Protein AF-A0A924SKW2-F1 (afdb_monomer)

Foldseek 3Di:
DWFDKFKDKFWFPPVQPLDPPKTKIWMWIAGLVQLQKIKTWIAMVVGDPPDD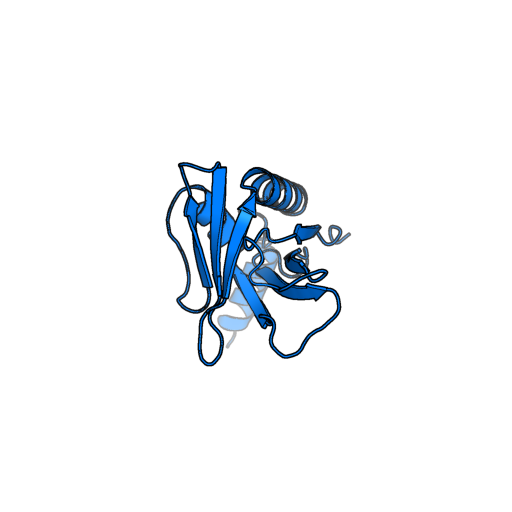TDIDIHTLVQLVVLQPAWDDDVQWIWHDDVVPQWIWIFHDDPPGTDITIGHNVRSVVSSVVSCVNANPVRSDDPVVVVVVVCVVVVD

pLDDT: mean 89.63, std 9.75, range [52.03, 98.62]

Nearest PDB structures (foldseek):
  6slc-assembly1_BBB  TM=7.870E-01  e=7.940E-09  Streptomyces sp. Ag82_O1-9
  6slc-assembly1_CCC  TM=7.807E-01  e=1.243E-08  Streptomyces sp. Ag82_O1-9
  6suj-assembly1_DDD  TM=8.068E-01  e=2.176E-08  Streptomyces sp. Ag82_O1-9
  3cm1-assembly1_C  TM=7.875E-01  e=2.574E-08  Thermobifida fusca YX
  3cm1-assembly1_A  TM=7.254E-01  e=1.104E-07  Thermobifida fusca YX

Structure (mmCIF, N/CA/C/O backbone):
data_AF-A0A924SKW2-F1
#
_entry.id   AF-A0A924SKW2-F1
#
loop_
_atom_site.group_PDB
_atom_site.id
_atom_site.type_symbol
_atom_site.label_atom_id
_atom_site.label_alt_id
_atom_site.label_comp_id
_atom_site.label_asym_id
_atom_site.label_entity_id
_atom_site.label_seq_id
_atom_site.pdbx_PDB_ins_code
_atom_site.Cartn_x
_atom_site.Cartn_y
_atom_site.Cartn_z
_atom_site.occupancy
_atom_site.B_iso_or_equiv
_atom_site.auth_seq_id
_atom_site.auth_comp_id
_atom_site.auth_asym_id
_atom_site.auth_atom_id
_atom_site.pdbx_PDB_model_num
ATOM 1 N N . MET A 1 1 ? -20.721 -11.494 8.567 1.00 52.03 1 MET A N 1
ATOM 2 C CA . MET A 1 1 ? -20.405 -11.597 7.128 1.00 52.03 1 MET A CA 1
ATOM 3 C C . MET A 1 1 ? -19.074 -10.886 6.958 1.00 52.03 1 MET A C 1
ATOM 5 O O . MET A 1 1 ? -19.008 -9.739 7.381 1.00 52.03 1 MET A O 1
ATOM 9 N N . ALA A 1 2 ? -18.014 -11.575 6.526 1.00 66.50 2 ALA A N 1
ATOM 10 C CA . ALA A 1 2 ? -16.704 -10.942 6.348 1.00 66.50 2 ALA A CA 1
ATOM 11 C C . ALA A 1 2 ? -16.808 -9.868 5.253 1.00 66.50 2 ALA A C 1
ATOM 13 O O . ALA A 1 2 ? -17.565 -10.054 4.300 1.00 66.50 2 ALA A O 1
ATOM 14 N N . ALA A 1 3 ? -16.127 -8.735 5.424 1.00 82.31 3 ALA A N 1
ATOM 15 C CA . ALA A 1 3 ? -16.142 -7.680 4.417 1.00 82.31 3 ALA A CA 1
ATOM 16 C C . ALA A 1 3 ? -15.384 -8.125 3.154 1.00 82.31 3 ALA A C 1
ATOM 18 O O . ALA A 1 3 ? -14.440 -8.915 3.233 1.00 82.31 3 ALA A O 1
ATOM 19 N N . ASP A 1 4 ? -15.805 -7.615 1.996 1.00 90.38 4 ASP A N 1
ATOM 20 C CA . ASP A 1 4 ? -15.213 -7.979 0.708 1.00 90.38 4 ASP A CA 1
ATOM 21 C C . ASP A 1 4 ? -13.728 -7.580 0.626 1.00 90.38 4 ASP A C 1
ATOM 23 O O . ASP A 1 4 ? -13.322 -6.551 1.183 1.00 90.38 4 ASP A O 1
ATOM 27 N N . PRO A 1 5 ? -12.896 -8.356 -0.096 1.00 93.56 5 PRO A N 1
ATOM 28 C CA . PRO A 1 5 ? -11.499 -8.006 -0.304 1.00 93.56 5 PRO A CA 1
ATOM 29 C C . PRO A 1 5 ? -11.373 -6.670 -1.047 1.00 93.56 5 PRO A C 1
ATOM 31 O O . PRO A 1 5 ? -12.061 -6.405 -2.037 1.00 93.56 5 PRO A O 1
ATOM 34 N N . VAL A 1 6 ? -10.436 -5.835 -0.603 1.00 97.88 6 VAL A N 1
ATOM 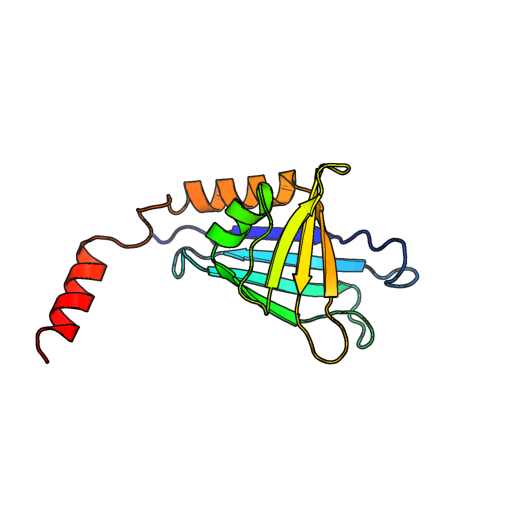35 C CA . VAL A 1 6 ? -10.126 -4.554 -1.245 1.00 97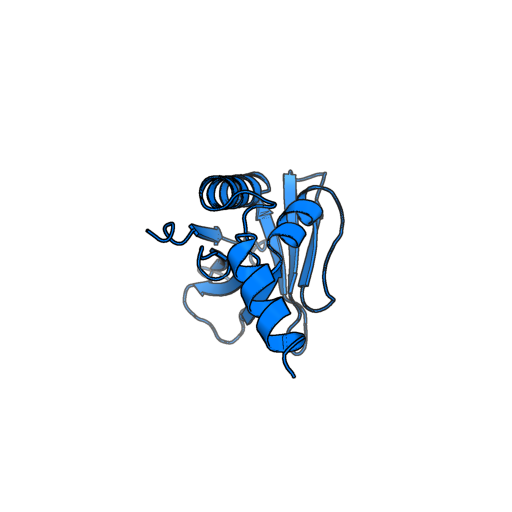.88 6 VAL A CA 1
ATOM 36 C C . VAL A 1 6 ? -8.865 -4.738 -2.076 1.00 97.88 6 VAL A C 1
ATOM 38 O O . VAL A 1 6 ? -7.832 -5.175 -1.578 1.00 97.88 6 VAL A O 1
ATOM 41 N N . THR A 1 7 ? -8.937 -4.428 -3.368 1.00 97.81 7 THR A N 1
ATOM 42 C CA . THR A 1 7 ? -7.781 -4.467 -4.272 1.00 97.81 7 THR A CA 1
ATOM 43 C C . THR A 1 7 ? -7.768 -3.233 -5.164 1.00 97.81 7 THR A C 1
ATOM 45 O O . THR A 1 7 ? -8.826 -2.738 -5.568 1.00 97.81 7 THR A O 1
ATOM 48 N N . VAL A 1 8 ? -6.569 -2.727 -5.446 1.00 98.25 8 VAL A N 1
ATOM 49 C CA . VAL A 1 8 ? -6.321 -1.675 -6.435 1.00 98.25 8 VAL A CA 1
ATOM 50 C C . VAL A 1 8 ? -5.008 -1.951 -7.162 1.00 98.25 8 VAL A C 1
ATOM 52 O O . VAL A 1 8 ? -4.066 -2.480 -6.572 1.00 98.25 8 VAL A O 1
ATOM 55 N N . GLU A 1 9 ? -4.946 -1.586 -8.437 1.00 97.44 9 GLU A N 1
ATOM 56 C CA . GLU A 1 9 ? -3.747 -1.692 -9.265 1.00 97.44 9 GLU A CA 1
ATOM 57 C C . GLU A 1 9 ? -3.261 -0.301 -9.663 1.00 97.44 9 GLU A C 1
ATOM 59 O O . GLU A 1 9 ? -4.036 0.544 -10.112 1.00 97.44 9 GLU A O 1
ATOM 64 N N . ALA A 1 10 ? -1.960 -0.074 -9.519 1.00 95.88 10 ALA A N 1
ATOM 65 C CA . ALA A 1 10 ? -1.280 1.114 -9.994 1.00 95.88 10 ALA A CA 1
ATOM 66 C C . ALA A 1 10 ? -0.330 0.729 -11.128 1.00 95.88 10 ALA A C 1
ATOM 68 O O . ALA A 1 10 ? 0.652 0.010 -10.926 1.00 95.88 10 ALA A O 1
ATOM 69 N N . VAL A 1 11 ? -0.602 1.248 -12.324 1.00 93.25 11 VAL A N 1
ATOM 70 C CA . VAL A 1 11 ? 0.358 1.209 -13.428 1.00 93.25 11 VAL A CA 1
ATOM 71 C C . VAL A 1 11 ? 1.503 2.160 -13.097 1.00 93.25 11 VAL A C 1
ATOM 73 O O . VAL A 1 11 ? 1.299 3.353 -12.862 1.00 93.25 11 VAL A O 1
ATOM 76 N N . ILE A 1 12 ? 2.718 1.628 -13.078 1.00 91.31 12 ILE A N 1
ATOM 77 C CA . ILE A 1 12 ? 3.914 2.387 -12.755 1.00 91.31 12 ILE A CA 1
ATOM 78 C C . ILE A 1 12 ? 4.408 3.088 -14.014 1.00 91.31 12 ILE A C 1
ATOM 80 O O . ILE A 1 12 ? 4.878 2.453 -14.957 1.00 91.31 12 ILE A O 1
ATOM 84 N N . ASP A 1 13 ? 4.340 4.416 -13.994 1.00 81.88 13 ASP A N 1
ATOM 85 C CA . ASP A 1 13 ? 5.149 5.235 -14.888 1.00 81.88 13 ASP A CA 1
ATOM 86 C C . ASP A 1 13 ? 6.600 5.175 -14.413 1.00 81.88 13 ASP A C 1
ATOM 88 O O . ASP A 1 13 ? 6.988 5.820 -13.433 1.00 81.88 13 ASP A O 1
ATOM 92 N N . ASP A 1 14 ? 7.379 4.340 -15.086 1.00 74.06 14 ASP A N 1
ATOM 93 C CA . ASP A 1 14 ? 8.799 4.177 -14.838 1.00 74.06 14 ASP A CA 1
ATOM 94 C C . ASP A 1 14 ? 9.658 4.956 -15.838 1.00 74.06 14 ASP A C 1
ATOM 96 O O . ASP A 1 14 ? 10.847 4.678 -15.947 1.00 74.06 14 ASP A O 1
ATOM 100 N N . GLY A 1 15 ? 9.106 5.908 -16.599 1.00 73.06 15 GLY A N 1
ATOM 101 C CA . GLY A 1 15 ? 9.876 6.687 -17.573 1.00 73.06 15 GLY A CA 1
ATOM 102 C C . GLY A 1 15 ? 10.490 5.850 -18.704 1.00 73.06 15 GLY A C 1
ATOM 103 O O . GLY A 1 15 ? 11.481 6.266 -19.304 1.00 73.06 15 GLY A O 1
ATOM 104 N N . GLY A 1 16 ? 9.939 4.663 -18.982 1.00 70.69 16 GLY A N 1
ATOM 105 C CA . GLY A 1 16 ? 10.378 3.777 -20.061 1.00 70.69 16 GLY A CA 1
ATOM 106 C C . GLY A 1 16 ? 11.416 2.730 -19.654 1.00 70.69 16 GLY A C 1
ATOM 107 O O . GLY A 1 16 ? 11.911 2.009 -20.525 1.00 70.69 16 GLY A O 1
ATOM 108 N N . HIS A 1 17 ? 11.730 2.596 -18.361 1.00 72.19 17 HIS A N 1
ATOM 109 C CA . HIS A 1 17 ? 12.664 1.575 -17.864 1.00 72.19 17 HIS A CA 1
ATOM 110 C C . HIS A 1 17 ? 12.156 0.140 -18.097 1.00 72.19 17 HIS A C 1
ATOM 112 O O . HIS A 1 17 ? 12.969 -0.775 -18.239 1.00 72.19 17 HIS A O 1
ATOM 118 N N . SER A 1 18 ? 10.841 -0.063 -18.227 1.00 75.75 18 SER A N 1
ATOM 119 C CA . SER A 1 18 ? 10.233 -1.356 -18.572 1.00 75.75 18 SER A CA 1
ATOM 120 C C . SER A 1 18 ? 10.502 -1.772 -20.027 1.00 75.75 18 SER A C 1
ATOM 122 O O . SER A 1 18 ? 10.322 -2.935 -20.402 1.00 75.75 18 SER A O 1
ATOM 124 N N . GLY A 1 19 ? 10.963 -0.844 -20.868 1.00 76.19 19 GLY A N 1
ATOM 125 C CA . GLY A 1 19 ? 11.094 -1.038 -22.306 1.00 76.19 19 GLY A CA 1
ATOM 126 C C . GLY A 1 19 ? 9.757 -0.914 -23.045 1.00 76.19 19 GLY A C 1
ATOM 127 O O . GLY A 1 19 ? 8.673 -0.916 -22.466 1.00 76.19 19 GLY A O 1
ATOM 128 N N . ARG A 1 20 ? 9.831 -0.780 -24.373 1.00 77.44 20 ARG A N 1
ATOM 129 C CA . ARG A 1 20 ? 8.665 -0.484 -25.218 1.00 77.44 20 ARG A CA 1
ATOM 130 C C . ARG A 1 20 ? 7.576 -1.558 -25.090 1.00 77.44 20 ARG A C 1
ATOM 132 O O . ARG A 1 20 ? 7.859 -2.741 -25.266 1.00 77.44 20 ARG A O 1
ATOM 139 N N . GLY A 1 21 ? 6.338 -1.122 -24.850 1.00 79.56 21 GLY A N 1
ATOM 140 C CA . GLY A 1 21 ? 5.155 -1.991 -24.798 1.00 79.56 21 GLY A CA 1
ATOM 141 C C . GLY A 1 21 ? 5.047 -2.859 -23.542 1.00 79.56 21 GLY A C 1
ATOM 142 O O . GLY A 1 21 ? 4.267 -3.807 -23.547 1.00 79.56 21 GLY A O 1
ATOM 143 N N . ARG A 1 22 ? 5.829 -2.569 -22.496 1.00 83.75 22 ARG A N 1
ATOM 144 C CA . ARG A 1 22 ? 5.749 -3.251 -21.202 1.00 83.75 22 ARG A CA 1
ATOM 145 C C . ARG A 1 22 ? 5.384 -2.262 -20.111 1.00 83.75 22 ARG A C 1
ATOM 147 O O . ARG A 1 22 ? 5.818 -1.113 -20.142 1.00 83.75 22 ARG A O 1
ATOM 154 N N . MET A 1 23 ? 4.599 -2.731 -19.158 1.00 89.44 23 MET A N 1
ATOM 155 C CA . MET A 1 23 ? 4.119 -1.955 -18.025 1.00 89.44 23 MET A CA 1
ATOM 156 C C . MET A 1 23 ? 4.483 -2.703 -16.753 1.00 89.44 23 MET A C 1
ATOM 158 O O . MET A 1 23 ? 4.315 -3.919 -16.673 1.00 89.44 23 MET A O 1
ATOM 162 N N . THR A 1 24 ? 4.982 -1.982 -15.759 1.00 92.75 24 THR A N 1
ATOM 163 C CA . THR A 1 24 ? 5.111 -2.515 -14.404 1.00 92.75 24 THR A CA 1
ATOM 164 C C . THR A 1 24 ? 3.841 -2.147 -13.641 1.00 92.75 24 THR A C 1
ATOM 166 O O . THR A 1 24 ? 3.383 -1.010 -13.729 1.00 92.75 24 THR A O 1
ATOM 169 N N . VAL A 1 25 ? 3.257 -3.092 -12.911 1.00 95.81 25 VAL A N 1
ATOM 170 C CA . VAL A 1 25 ? 2.019 -2.899 -12.145 1.00 95.81 25 VAL A CA 1
ATOM 171 C C . VAL A 1 25 ? 2.279 -3.245 -10.689 1.00 95.81 25 VAL A C 1
ATOM 173 O O . VAL A 1 25 ? 2.773 -4.334 -10.393 1.00 95.81 25 VAL A O 1
ATOM 176 N N . LEU A 1 26 ? 1.943 -2.323 -9.787 1.00 97.75 26 LEU A N 1
ATOM 177 C CA . LEU A 1 26 ? 1.891 -2.577 -8.352 1.00 97.75 26 LEU A CA 1
ATOM 178 C C . LEU A 1 26 ? 0.431 -2.750 -7.934 1.00 97.75 26 LEU A C 1
ATOM 180 O O . LEU A 1 26 ? -0.353 -1.808 -8.008 1.00 97.75 26 LEU A O 1
ATOM 184 N N . GLN A 1 27 ? 0.078 -3.938 -7.465 1.00 98.31 27 GLN A N 1
ATOM 185 C CA . GLN A 1 27 ? -1.220 -4.220 -6.868 1.00 98.31 27 GLN A CA 1
ATOM 186 C C . GLN A 1 27 ? -1.122 -4.129 -5.342 1.00 98.31 27 GLN A C 1
ATOM 188 O O . GLN A 1 27 ? -0.206 -4.695 -4.742 1.00 98.31 27 GLN A O 1
ATOM 193 N N . LEU A 1 28 ? -2.084 -3.448 -4.720 1.00 98.62 28 LEU A N 1
ATOM 194 C CA . LEU A 1 28 ? -2.308 -3.446 -3.275 1.00 98.62 28 LEU A CA 1
ATOM 195 C C . LEU A 1 28 ? -3.542 -4.305 -2.992 1.00 98.62 28 LEU A C 1
ATOM 197 O O . LEU A 1 28 ? -4.592 -4.084 -3.597 1.00 98.62 28 LEU A O 1
ATOM 201 N N . GLY A 1 29 ? -3.423 -5.278 -2.092 1.00 98.31 29 GLY A N 1
ATOM 202 C CA . GLY A 1 29 ? -4.509 -6.180 -1.708 1.00 98.31 29 GLY A CA 1
ATOM 203 C C . GLY A 1 29 ? -4.680 -6.263 -0.196 1.00 98.31 29 GLY A C 1
ATOM 204 O O . GLY A 1 29 ? -3.702 -6.418 0.528 1.00 98.31 29 GLY A O 1
ATOM 205 N N . TRP A 1 30 ? -5.919 -6.190 0.274 1.00 98.00 30 TRP A N 1
ATOM 206 C CA . TRP A 1 30 ? -6.296 -6.277 1.685 1.00 98.00 30 TRP A CA 1
ATOM 207 C C . TRP A 1 30 ? -7.518 -7.184 1.848 1.00 98.00 30 TRP A C 1
ATOM 209 O O . TRP A 1 30 ? -8.395 -7.211 0.977 1.00 98.00 30 TRP A O 1
ATOM 219 N N . GLN A 1 31 ? -7.580 -7.924 2.955 1.00 95.38 31 GLN A N 1
ATOM 220 C CA . GLN A 1 31 ? -8.695 -8.814 3.285 1.00 95.38 31 GLN A CA 1
ATOM 221 C C . GLN A 1 31 ? -9.115 -8.624 4.743 1.00 95.38 31 GLN A C 1
ATOM 223 O O . GLN A 1 31 ? -8.270 -8.444 5.612 1.00 95.38 31 GLN A O 1
ATOM 228 N N . ALA A 1 32 ? -10.417 -8.716 5.015 1.00 91.06 32 ALA A N 1
ATOM 229 C CA . ALA A 1 32 ? -10.959 -8.505 6.357 1.00 91.06 32 ALA A CA 1
ATOM 230 C C . ALA A 1 32 ? -10.557 -9.588 7.373 1.00 91.06 32 ALA A C 1
ATOM 232 O O . ALA A 1 32 ? -10.574 -9.320 8.569 1.00 91.06 32 ALA A O 1
ATOM 233 N N . ASP A 1 33 ? -10.184 -10.783 6.903 1.00 88.50 33 ASP A N 1
ATOM 234 C CA . ASP A 1 33 ? -9.731 -11.891 7.756 1.00 88.50 33 ASP A CA 1
ATOM 235 C C . ASP A 1 33 ? -8.319 -11.656 8.330 1.00 88.50 33 ASP A C 1
ATOM 237 O O . ASP A 1 33 ? -7.962 -12.240 9.352 1.00 88.50 33 ASP A O 1
ATOM 241 N N . ASP A 1 34 ? -7.530 -10.778 7.699 1.00 90.00 34 ASP A N 1
ATOM 242 C CA . ASP A 1 34 ? -6.261 -10.263 8.222 1.00 90.00 34 ASP A CA 1
ATOM 243 C C . ASP A 1 34 ? -6.216 -8.734 8.041 1.00 90.00 34 ASP A C 1
ATOM 245 O O . ASP A 1 34 ? -5.536 -8.209 7.151 1.00 90.00 34 ASP A O 1
ATOM 249 N N . PRO A 1 35 ? -6.977 -7.988 8.864 1.00 91.88 35 PRO A N 1
ATOM 250 C CA . PRO A 1 35 ? -7.231 -6.566 8.647 1.00 91.88 35 PRO A CA 1
ATOM 251 C C . PRO A 1 35 ? -5.983 -5.693 8.841 1.00 91.88 35 PRO A C 1
ATOM 253 O O . PRO A 1 35 ? -5.973 -4.528 8.434 1.00 91.88 35 PRO A O 1
ATOM 256 N N . TYR A 1 36 ? -4.926 -6.246 9.436 1.00 91.81 36 TYR A N 1
ATOM 257 C CA . TYR A 1 36 ? -3.662 -5.556 9.652 1.00 91.81 36 TYR A CA 1
ATOM 258 C C . TYR A 1 36 ? -2.747 -5.607 8.432 1.00 91.81 36 TYR A C 1
ATOM 260 O O . TYR A 1 36 ? -1.878 -4.747 8.313 1.00 91.81 36 TYR A O 1
ATOM 268 N N . ALA A 1 37 ? -2.909 -6.581 7.538 1.00 95.06 37 ALA A N 1
ATOM 269 C CA . ALA A 1 37 ? -1.966 -6.832 6.460 1.00 95.06 37 ALA A CA 1
ATOM 270 C C . ALA A 1 37 ? -2.423 -6.231 5.128 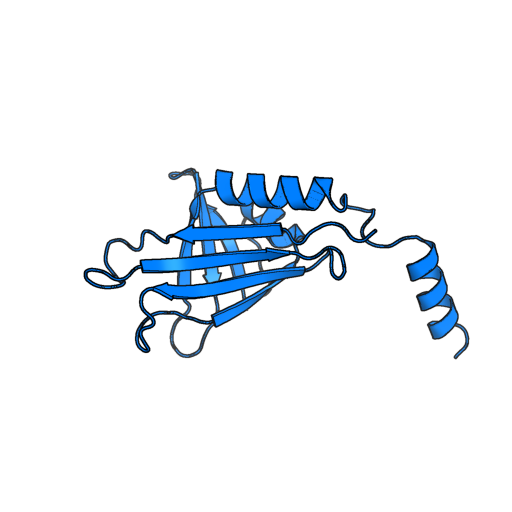1.00 95.06 37 ALA A C 1
ATOM 272 O O . ALA A 1 37 ? -3.570 -6.368 4.703 1.00 95.06 37 ALA A O 1
ATOM 273 N N . VAL A 1 38 ? -1.481 -5.621 4.411 1.00 97.56 38 VAL A N 1
ATOM 274 C CA . VAL A 1 38 ? -1.636 -5.276 2.998 1.00 97.56 38 VAL A CA 1
ATOM 275 C C . VAL A 1 38 ? -0.563 -5.982 2.193 1.00 97.56 38 VAL A C 1
ATOM 277 O O . VAL A 1 38 ? 0.636 -5.842 2.434 1.00 97.56 38 VAL A O 1
ATOM 280 N N . VAL A 1 39 ? -1.012 -6.743 1.206 1.00 98.38 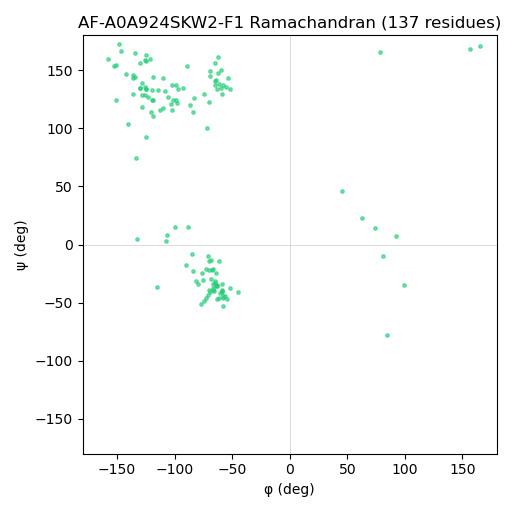39 VAL A N 1
ATOM 281 C CA . VAL A 1 39 ? -0.165 -7.413 0.229 1.00 98.38 39 VAL A CA 1
ATOM 282 C C . VAL A 1 39 ? 0.189 -6.428 -0.874 1.00 98.38 39 VAL A C 1
ATOM 284 O O . VAL A 1 39 ? -0.695 -5.879 -1.529 1.00 98.38 39 VAL A O 1
ATOM 287 N N . LEU A 1 40 ? 1.482 -6.273 -1.130 1.00 98.38 40 LEU A N 1
ATOM 288 C CA . LEU A 1 40 ? 2.019 -5.567 -2.284 1.00 98.38 40 LEU A CA 1
ATOM 289 C C . LEU A 1 40 ? 2.502 -6.600 -3.300 1.00 98.38 40 LEU A C 1
ATOM 291 O O . LEU A 1 40 ? 3.372 -7.414 -2.988 1.00 98.38 40 LEU A O 1
ATOM 295 N N . LEU A 1 41 ? 1.958 -6.577 -4.512 1.00 97.94 41 LEU A N 1
ATOM 296 C CA . LEU A 1 41 ? 2.366 -7.468 -5.595 1.00 97.94 41 LEU A CA 1
ATOM 297 C C . LEU A 1 41 ? 2.853 -6.637 -6.779 1.00 97.94 41 LEU A C 1
ATOM 299 O O . LEU A 1 41 ? 2.076 -5.920 -7.402 1.00 97.94 41 LEU A O 1
ATOM 303 N N . LEU A 1 42 ? 4.141 -6.748 -7.096 1.00 96.44 42 LEU A N 1
ATOM 304 C CA . LEU A 1 42 ? 4.738 -6.101 -8.259 1.00 96.44 42 LEU A CA 1
ATOM 305 C C . LEU A 1 42 ? 4.852 -7.118 -9.394 1.00 96.44 42 LEU A C 1
ATOM 307 O O . LEU A 1 42 ? 5.466 -8.175 -9.218 1.00 96.44 42 LEU A O 1
ATOM 311 N N . THR A 1 43 ? 4.285 -6.797 -10.551 1.00 95.19 43 THR A N 1
ATOM 312 C CA . THR A 1 43 ? 4.333 -7.638 -11.755 1.00 95.19 43 THR A CA 1
ATOM 313 C C . THR A 1 43 ? 4.664 -6.823 -13.000 1.00 95.19 43 THR A C 1
ATOM 315 O O . THR A 1 43 ? 4.588 -5.595 -13.000 1.00 95.19 43 THR A O 1
ATOM 318 N N . ALA A 1 44 ? 5.030 -7.524 -14.072 1.00 92.44 44 ALA A N 1
ATOM 319 C CA . ALA A 1 44 ? 5.195 -6.956 -15.399 1.00 92.44 44 ALA A CA 1
ATOM 320 C C . ALA A 1 44 ? 4.093 -7.453 -16.336 1.00 92.44 44 ALA A C 1
ATOM 322 O O . ALA A 1 44 ? 3.697 -8.618 -16.280 1.00 92.44 44 ALA A O 1
ATOM 323 N N . GLN A 1 45 ? 3.631 -6.573 -17.219 1.00 90.25 45 GLN A N 1
ATOM 324 C CA . GLN A 1 45 ? 2.625 -6.864 -18.231 1.00 90.25 45 GLN A CA 1
ATOM 325 C C . GLN A 1 45 ? 3.134 -6.429 -19.620 1.00 90.25 45 GLN A C 1
ATOM 327 O O . GLN A 1 45 ? 3.392 -5.239 -19.820 1.00 90.25 45 GLN A O 1
ATOM 332 N N . PRO A 1 46 ? 3.293 -7.359 -20.587 1.00 90.06 46 PRO A N 1
ATOM 333 C CA . PRO A 1 46 ? 3.263 -8.817 -20.407 1.00 90.06 46 PRO A CA 1
ATOM 334 C C . PRO A 1 46 ? 4.391 -9.308 -19.483 1.00 90.06 46 PRO A C 1
ATOM 336 O O . PRO A 1 46 ? 5.383 -8.600 -19.289 1.00 90.06 46 PRO A O 1
ATOM 339 N N . ASP A 1 47 ? 4.245 -10.525 -18.943 1.00 88.50 47 ASP A N 1
ATOM 340 C CA . ASP A 1 47 ? 5.258 -11.112 -18.057 1.00 88.50 47 ASP A CA 1
ATOM 341 C C . ASP A 1 47 ? 6.630 -11.136 -18.741 1.00 88.50 47 ASP A C 1
ATOM 343 O O . ASP A 1 47 ? 6.768 -11.465 -19.926 1.00 88.50 47 ASP A O 1
ATOM 347 N N . HIS A 1 48 ? 7.657 -10.739 -17.995 1.00 85.69 48 HIS A N 1
ATOM 348 C CA . HIS A 1 48 ? 9.008 -10.643 -18.514 1.00 85.69 48 HIS A CA 1
ATOM 349 C C . HIS A 1 48 ? 10.041 -10.868 -17.408 1.00 85.69 48 HIS A C 1
ATOM 351 O O . HIS A 1 48 ? 10.076 -10.122 -16.426 1.00 85.69 48 HIS A O 1
ATOM 357 N N . PRO A 1 49 ? 10.969 -11.827 -17.567 1.00 85.38 49 PRO A N 1
ATOM 358 C CA . PRO A 1 49 ? 11.807 -12.260 -16.460 1.00 85.38 49 PRO A CA 1
ATOM 359 C C . PRO A 1 49 ? 12.845 -11.234 -15.998 1.00 85.38 49 PRO A C 1
ATOM 361 O O . PRO A 1 49 ? 13.300 -11.318 -14.857 1.00 85.38 49 PRO A O 1
ATOM 364 N N . ALA A 1 50 ? 13.202 -10.283 -16.868 1.00 85.88 50 ALA A N 1
ATOM 365 C CA . ALA A 1 50 ? 14.132 -9.197 -16.558 1.00 85.88 50 ALA A CA 1
ATOM 366 C C . ALA A 1 50 ? 13.470 -7.980 -15.884 1.00 85.88 50 ALA A C 1
ATOM 368 O O . ALA A 1 50 ? 14.181 -7.065 -15.475 1.00 85.88 50 ALA A O 1
ATOM 369 N N . LEU A 1 51 ? 12.136 -7.944 -15.792 1.00 87.50 51 LEU A N 1
ATOM 370 C CA . LEU A 1 51 ? 11.414 -6.855 -15.135 1.00 87.50 51 LEU A CA 1
ATOM 371 C C . LEU A 1 51 ? 11.216 -7.136 -13.639 1.00 87.50 51 LEU A C 1
ATOM 373 O O . LEU A 1 51 ? 11.239 -8.298 -13.211 1.00 87.50 51 LEU A O 1
ATOM 377 N N . PRO A 1 52 ? 11.091 -6.080 -12.813 1.00 87.12 52 PRO A N 1
ATOM 378 C CA . PRO A 1 52 ? 10.957 -6.243 -11.377 1.00 87.12 52 PRO A CA 1
ATOM 379 C C . PRO A 1 52 ? 9.646 -6.959 -11.033 1.00 87.12 52 PRO A C 1
ATOM 381 O O . PRO A 1 52 ? 8.589 -6.673 -11.585 1.00 87.12 52 PRO A O 1
ATOM 384 N N . ARG A 1 53 ? 9.739 -7.901 -10.095 1.00 92.75 53 ARG A N 1
ATOM 385 C CA . ARG A 1 53 ? 8.609 -8.658 -9.556 1.00 92.75 53 ARG A CA 1
ATOM 386 C C . ARG A 1 53 ? 8.876 -9.085 -8.126 1.00 92.75 53 ARG A C 1
ATOM 388 O O . ARG A 1 53 ? 10.042 -9.255 -7.748 1.00 92.75 53 ARG A O 1
ATOM 395 N N . GLY A 1 54 ? 7.804 -9.290 -7.378 1.00 95.75 54 GLY A N 1
ATOM 396 C CA . GLY A 1 54 ? 7.855 -9.797 -6.014 1.00 95.75 54 GLY A CA 1
ATOM 397 C C . GLY A 1 54 ? 6.538 -9.597 -5.279 1.00 95.75 54 GLY A C 1
ATOM 398 O O . GLY A 1 54 ? 5.632 -8.922 -5.770 1.00 95.75 54 GLY A O 1
ATOM 399 N N . ARG A 1 55 ? 6.455 -10.212 -4.101 1.00 97.50 55 ARG A N 1
ATOM 400 C CA . ARG A 1 55 ? 5.340 -10.093 -3.169 1.00 97.50 55 ARG A CA 1
ATOM 401 C C . ARG A 1 55 ? 5.898 -9.656 -1.823 1.00 97.50 55 ARG A C 1
ATOM 403 O O . ARG A 1 55 ? 6.785 -10.324 -1.300 1.00 97.50 55 ARG A O 1
ATOM 410 N N . TRP A 1 56 ? 5.325 -8.604 -1.262 1.00 98.06 56 TRP A N 1
ATOM 411 C CA . TRP A 1 56 ? 5.619 -8.116 0.080 1.00 98.06 56 TRP A CA 1
ATOM 412 C C . TRP A 1 56 ? 4.327 -8.021 0.878 1.00 98.06 56 TRP A C 1
ATOM 414 O O . TRP A 1 56 ? 3.234 -7.966 0.308 1.00 98.06 56 TRP A O 1
ATOM 424 N N . VAL A 1 57 ? 4.453 -8.019 2.196 1.00 97.00 57 VAL A N 1
ATOM 425 C CA . VAL A 1 57 ? 3.342 -7.782 3.113 1.00 97.00 57 VAL A CA 1
ATOM 426 C C . VAL A 1 57 ? 3.789 -6.692 4.067 1.00 97.00 57 VAL A C 1
ATOM 428 O O . VAL A 1 57 ? 4.867 -6.797 4.638 1.00 97.00 57 VAL A O 1
ATOM 431 N N . VAL A 1 58 ? 2.977 -5.653 4.207 1.00 96.12 58 VAL A N 1
ATOM 432 C CA . VAL A 1 58 ? 3.201 -4.557 5.155 1.00 96.12 58 VAL A CA 1
ATOM 433 C C . VAL A 1 58 ? 1.988 -4.396 6.049 1.00 96.12 58 VAL A C 1
ATOM 435 O O . VAL A 1 58 ? 0.893 -4.849 5.710 1.00 96.12 58 VAL A O 1
ATOM 438 N N . LEU A 1 59 ? 2.162 -3.701 7.168 1.00 94.69 59 LEU A N 1
ATOM 439 C CA . LEU A 1 59 ? 1.022 -3.251 7.951 1.00 94.69 59 LEU A CA 1
ATOM 440 C C . LEU A 1 59 ? 0.203 -2.230 7.150 1.00 94.69 59 LEU A C 1
ATOM 442 O O . LEU A 1 59 ? 0.758 -1.341 6.500 1.00 94.69 59 LEU A O 1
ATOM 446 N N . ARG A 1 60 ? -1.125 -2.301 7.256 1.00 95.81 60 ARG A N 1
ATOM 447 C CA . ARG A 1 60 ? -2.049 -1.280 6.743 1.00 95.81 60 ARG A CA 1
ATOM 448 C C . ARG A 1 60 ? -1.661 0.116 7.236 1.00 95.81 60 ARG A C 1
ATOM 450 O O . ARG A 1 60 ? -1.701 1.084 6.477 1.00 95.81 60 ARG A O 1
ATOM 457 N N . ASP A 1 61 ? -1.208 0.203 8.481 1.00 92.25 61 ASP A N 1
ATOM 458 C CA . ASP A 1 61 ? -0.778 1.457 9.091 1.00 92.25 61 ASP A CA 1
ATOM 459 C C . ASP A 1 61 ? 0.502 2.016 8.474 1.00 92.25 61 ASP A C 1
ATOM 461 O O . ASP A 1 61 ? 0.624 3.231 8.351 1.00 92.25 61 ASP A O 1
ATOM 465 N N . PHE A 1 62 ? 1.409 1.176 7.965 1.00 94.38 62 PHE A N 1
ATOM 466 C CA . PHE A 1 62 ? 2.592 1.668 7.250 1.00 94.38 62 PHE A CA 1
ATOM 467 C C . PHE A 1 62 ? 2.213 2.418 5.978 1.00 94.38 62 PHE A C 1
ATOM 469 O O . PHE A 1 62 ? 2.833 3.424 5.652 1.00 94.38 62 PHE A O 1
ATOM 476 N N . LEU A 1 63 ? 1.167 1.988 5.269 1.00 95.75 63 LEU A N 1
ATOM 477 C CA . LEU A 1 63 ? 0.673 2.754 4.125 1.00 95.75 63 LEU A CA 1
ATOM 478 C C . LEU A 1 63 ? 0.119 4.109 4.550 1.00 95.75 63 LEU A C 1
ATOM 480 O O . LEU A 1 63 ? 0.216 5.055 3.784 1.00 95.75 63 LEU A O 1
ATOM 484 N N . THR A 1 64 ? -0.438 4.209 5.756 1.00 94.88 64 THR A N 1
ATOM 485 C CA . THR A 1 64 ? -1.033 5.451 6.268 1.00 94.88 64 THR A CA 1
ATOM 486 C C . THR A 1 64 ? 0.027 6.430 6.718 1.00 94.88 64 THR A C 1
ATOM 488 O O . THR A 1 64 ? 0.043 7.552 6.226 1.00 94.88 64 THR A O 1
ATOM 491 N N . TYR A 1 65 ? 0.968 5.987 7.553 1.00 95.19 65 TYR A N 1
ATOM 492 C CA . TYR A 1 65 ? 2.130 6.796 7.914 1.00 95.19 65 TYR A CA 1
ATOM 493 C C . TYR A 1 65 ? 2.940 7.175 6.671 1.00 95.19 65 TYR A C 1
ATOM 495 O O . TYR A 1 65 ? 3.336 8.323 6.519 1.00 95.19 65 TYR A O 1
ATOM 503 N N . GLY A 1 66 ? 3.076 6.253 5.712 1.00 95.81 66 GLY A N 1
ATOM 504 C CA . GLY A 1 66 ? 3.750 6.468 4.432 1.00 95.81 66 GLY A CA 1
ATOM 505 C C . GLY A 1 66 ? 3.129 7.541 3.530 1.00 95.81 66 GLY A C 1
ATOM 506 O O . GLY A 1 66 ? 3.776 7.976 2.573 1.00 95.81 66 GLY A O 1
ATOM 507 N N . LEU A 1 67 ? 1.895 7.986 3.808 1.00 96.12 67 LEU A N 1
ATOM 508 C CA . LEU A 1 67 ? 1.296 9.147 3.144 1.00 96.12 67 LEU A CA 1
ATOM 509 C C . LEU A 1 67 ? 1.859 10.473 3.662 1.00 96.12 67 LEU A C 1
ATOM 511 O O . LEU A 1 67 ? 1.804 11.459 2.921 1.00 96.12 67 LEU A O 1
ATOM 515 N N . GLU A 1 68 ? 2.373 10.503 4.890 1.00 94.88 68 GLU A N 1
ATOM 516 C CA . GLU A 1 68 ? 2.749 11.717 5.624 1.00 94.88 68 GLU A CA 1
ATOM 517 C C . GLU A 1 68 ? 4.251 11.796 5.904 1.00 94.88 68 GLU A C 1
ATOM 519 O O . GLU A 1 68 ? 4.832 12.874 5.807 1.00 94.88 68 GLU A O 1
ATOM 524 N N . GLU A 1 69 ? 4.899 10.665 6.180 1.00 95.62 69 GLU A N 1
ATOM 525 C CA . GLU A 1 69 ? 6.322 10.585 6.499 1.00 95.62 69 GLU A CA 1
ATOM 526 C C . GLU A 1 69 ? 6.959 9.266 6.035 1.00 95.62 69 GLU A C 1
ATOM 528 O O . GLU A 1 69 ? 6.298 8.358 5.530 1.00 95.62 69 GLU A O 1
ATOM 533 N N . ALA A 1 70 ? 8.284 9.169 6.145 1.00 95.81 70 ALA A N 1
ATOM 534 C CA . ALA A 1 70 ? 9.000 7.950 5.792 1.00 95.81 70 ALA A CA 1
ATOM 535 C C . ALA A 1 70 ? 8.801 6.862 6.860 1.00 95.81 70 ALA A C 1
ATOM 537 O O . ALA A 1 70 ? 9.044 7.091 8.040 1.00 95.81 70 ALA A O 1
ATOM 538 N N . THR A 1 71 ? 8.426 5.658 6.432 1.00 96.19 71 THR A N 1
ATOM 539 C CA . THR A 1 71 ? 8.186 4.496 7.299 1.00 96.19 71 THR A CA 1
ATOM 540 C C . THR A 1 71 ? 8.586 3.190 6.604 1.00 96.19 71 THR A C 1
ATOM 542 O O . THR A 1 71 ? 8.829 3.170 5.393 1.00 96.19 71 THR A O 1
ATOM 545 N N . GLY A 1 72 ? 8.686 2.090 7.348 1.00 91.56 72 GLY A N 1
ATOM 546 C CA . GLY A 1 72 ? 9.052 0.784 6.802 1.00 91.56 72 GLY A CA 1
ATOM 547 C C . GLY A 1 72 ? 9.651 -0.184 7.819 1.00 91.56 72 GLY A C 1
ATOM 548 O O . GLY A 1 72 ? 10.031 0.209 8.919 1.00 91.56 72 GLY A O 1
ATOM 549 N N . ASP A 1 73 ? 9.774 -1.451 7.424 1.00 90.81 73 ASP A N 1
ATOM 550 C CA . ASP A 1 73 ? 10.367 -2.550 8.212 1.00 90.81 73 ASP A CA 1
ATOM 551 C C . ASP A 1 73 ? 11.746 -2.997 7.694 1.00 90.81 73 ASP A C 1
ATOM 553 O O . ASP A 1 73 ? 12.344 -3.936 8.215 1.00 90.81 73 ASP A O 1
ATOM 557 N N . GLY A 1 74 ? 12.264 -2.321 6.667 1.00 88.00 74 GLY A N 1
ATOM 558 C CA . GLY A 1 74 ? 13.534 -2.643 6.019 1.00 88.00 74 GLY A CA 1
ATOM 559 C C . GLY A 1 74 ? 13.374 -3.444 4.727 1.00 88.00 74 GLY A C 1
ATOM 560 O O . GLY A 1 74 ? 14.117 -3.172 3.783 1.00 88.00 74 GLY A O 1
ATOM 561 N N . GLU A 1 75 ? 12.381 -4.332 4.644 1.00 94.56 75 GLU A N 1
ATOM 562 C CA . GLU A 1 75 ? 12.013 -5.026 3.401 1.00 94.56 75 GLU A CA 1
ATOM 563 C C . GLU A 1 75 ? 11.157 -4.127 2.507 1.00 94.56 75 GLU A C 1
ATOM 565 O O . GLU A 1 75 ? 11.281 -4.142 1.280 1.00 94.56 75 GLU A O 1
ATOM 570 N N . VAL A 1 76 ? 10.322 -3.294 3.124 1.00 97.44 76 VAL A N 1
ATOM 571 C CA . VAL A 1 76 ? 9.568 -2.249 2.444 1.00 97.44 76 VAL A CA 1
ATOM 572 C C . VAL A 1 76 ? 9.848 -0.907 3.101 1.00 97.44 76 VAL A C 1
ATOM 574 O O . VAL A 1 76 ? 9.799 -0.776 4.324 1.00 97.44 76 VAL A O 1
ATOM 577 N N . ARG A 1 77 ? 10.115 0.116 2.284 1.00 97.31 77 ARG A N 1
ATOM 578 C CA . ARG A 1 77 ? 10.116 1.522 2.714 1.00 97.31 77 ARG A CA 1
ATOM 579 C C . ARG A 1 77 ? 9.078 2.297 1.927 1.00 97.31 77 ARG A C 1
ATOM 581 O O . ARG A 1 77 ? 9.032 2.201 0.703 1.00 97.31 77 ARG A O 1
ATOM 588 N N . ILE A 1 78 ? 8.275 3.082 2.626 1.00 97.62 78 ILE A N 1
ATOM 589 C CA . ILE A 1 78 ? 7.190 3.888 2.073 1.00 97.62 78 ILE A CA 1
ATOM 590 C C . ILE A 1 78 ? 7.433 5.321 2.510 1.00 97.62 78 ILE A C 1
ATOM 592 O O . ILE A 1 78 ? 7.758 5.567 3.669 1.00 97.62 78 ILE A O 1
ATOM 596 N N . ARG A 1 79 ? 7.318 6.274 1.592 1.00 97.00 79 ARG A N 1
ATOM 597 C CA . ARG A 1 79 ? 7.438 7.691 1.939 1.00 97.00 79 ARG A CA 1
ATOM 598 C C . ARG A 1 79 ? 6.657 8.575 0.974 1.00 97.00 79 ARG A C 1
ATOM 600 O O . ARG A 1 79 ? 6.540 8.227 -0.209 1.00 97.00 79 ARG A O 1
ATOM 607 N N . PRO A 1 80 ? 6.218 9.753 1.423 1.00 96.75 80 PRO A N 1
ATOM 608 C CA . PRO A 1 80 ? 5.666 10.756 0.535 1.00 96.75 80 PRO A CA 1
ATOM 609 C C . PRO A 1 80 ? 6.709 11.301 -0.454 1.00 96.75 80 PRO A C 1
ATOM 611 O O . PRO A 1 80 ? 7.926 11.248 -0.243 1.00 96.75 80 PRO A O 1
ATOM 614 N N . VAL A 1 81 ? 6.205 11.823 -1.571 1.00 93.75 81 VAL A N 1
ATOM 615 C CA . VAL A 1 81 ? 6.941 12.659 -2.524 1.00 93.75 81 VAL A CA 1
ATOM 616 C C . VAL A 1 81 ? 6.158 13.957 -2.696 1.00 93.75 81 VAL A C 1
ATOM 618 O O . VAL A 1 81 ? 5.254 14.051 -3.530 1.00 93.75 81 VAL A O 1
ATOM 621 N N . GLU A 1 82 ? 6.502 14.963 -1.896 1.00 81.88 82 GLU A N 1
ATOM 622 C CA . GLU A 1 82 ? 5.734 16.203 -1.725 1.00 81.88 82 GLU A CA 1
ATOM 623 C C . GLU A 1 82 ? 5.562 16.961 -3.042 1.00 81.88 82 GLU A C 1
ATOM 625 O O . GLU A 1 82 ? 4.474 17.430 -3.356 1.00 81.88 82 GLU A O 1
ATOM 630 N N . LEU A 1 83 ? 6.614 17.018 -3.861 1.00 86.12 83 LEU A N 1
ATOM 631 C CA . LEU A 1 83 ? 6.618 17.772 -5.119 1.00 86.12 83 LEU A CA 1
ATOM 632 C C . LEU A 1 83 ? 5.743 17.165 -6.229 1.00 86.12 83 LEU A C 1
ATOM 634 O O . LEU A 1 83 ? 5.603 17.786 -7.281 1.00 86.12 83 LEU A O 1
ATOM 638 N N . ARG A 1 84 ? 5.223 15.940 -6.063 1.00 83.44 84 ARG A N 1
ATOM 639 C CA . ARG A 1 84 ? 4.521 15.214 -7.141 1.00 83.44 84 ARG A CA 1
ATOM 640 C C . ARG A 1 84 ? 3.187 14.590 -6.733 1.00 83.44 84 ARG A C 1
ATOM 642 O O . ARG A 1 84 ? 2.612 13.888 -7.550 1.00 83.44 84 ARG A O 1
ATOM 649 N N . ASP A 1 85 ? 2.727 14.817 -5.506 1.00 92.56 85 ASP A N 1
ATOM 650 C CA . ASP A 1 85 ? 1.572 14.132 -4.906 1.00 92.56 85 ASP A CA 1
ATOM 651 C C . ASP A 1 85 ? 1.580 12.606 -5.122 1.00 92.56 85 ASP A C 1
ATOM 653 O O . ASP A 1 85 ? 0.604 11.974 -5.522 1.00 92.56 85 ASP A O 1
ATOM 657 N N . ARG A 1 86 ? 2.748 11.999 -4.887 1.00 95.75 86 ARG A N 1
ATOM 658 C CA . ARG A 1 86 ? 2.958 10.554 -5.024 1.00 95.75 86 ARG A CA 1
ATOM 659 C C . ARG A 1 86 ? 3.424 9.944 -3.719 1.00 95.75 86 ARG A C 1
ATOM 661 O O . ARG A 1 86 ? 4.002 10.622 -2.870 1.00 95.75 86 ARG A O 1
ATOM 668 N N . VAL A 1 87 ? 3.246 8.636 -3.618 1.00 96.94 87 VAL A N 1
ATOM 669 C CA . VAL A 1 87 ? 3.882 7.800 -2.600 1.00 96.94 87 VAL A CA 1
ATOM 670 C C . VAL A 1 87 ? 4.949 6.965 -3.284 1.00 96.94 87 VAL A C 1
ATOM 672 O O . VAL A 1 87 ? 4.712 6.375 -4.342 1.00 96.94 87 VAL A O 1
ATOM 675 N N . TRP A 1 88 ? 6.139 6.945 -2.705 1.00 96.69 88 TRP A N 1
ATOM 676 C CA . TRP A 1 88 ? 7.257 6.158 -3.190 1.00 96.69 88 TRP A CA 1
ATOM 677 C C . TRP A 1 88 ? 7.438 4.903 -2.347 1.00 96.69 88 TRP A C 1
ATOM 679 O O . TRP A 1 88 ? 7.393 4.967 -1.120 1.00 96.69 88 TRP A O 1
ATOM 689 N N . PHE A 1 89 ? 7.683 3.789 -3.029 1.00 97.12 89 PHE A N 1
ATOM 690 C CA . PHE A 1 89 ? 7.910 2.473 -2.449 1.00 97.12 89 PHE A CA 1
ATOM 691 C C . PHE A 1 89 ? 9.308 1.980 -2.832 1.00 97.12 89 PHE A C 1
ATOM 693 O O . PHE A 1 89 ? 9.619 1.888 -4.023 1.00 97.12 89 PHE A O 1
ATOM 700 N N . GLU A 1 90 ? 10.123 1.629 -1.839 1.00 97.12 90 GLU A N 1
ATOM 701 C CA . GLU A 1 90 ? 11.312 0.781 -1.985 1.00 97.12 90 GLU A CA 1
ATOM 702 C C . GLU A 1 90 ? 10.935 -0.640 -1.591 1.00 97.12 90 GLU A C 1
ATOM 704 O O . GLU A 1 90 ? 10.494 -0.861 -0.465 1.00 97.12 90 GLU A O 1
ATOM 709 N N . LEU A 1 91 ? 11.115 -1.592 -2.499 1.00 97.25 91 LEU A N 1
ATOM 710 C CA . LEU A 1 91 ? 10.754 -2.988 -2.287 1.00 97.25 91 LEU A CA 1
ATOM 711 C C . LEU A 1 91 ? 12.012 -3.852 -2.392 1.00 97.25 91 LEU A C 1
ATOM 713 O O . LEU A 1 91 ? 12.603 -3.984 -3.475 1.00 97.25 91 LEU A O 1
ATOM 717 N N . ALA A 1 92 ? 12.446 -4.415 -1.267 1.00 96.31 92 ALA A N 1
ATOM 718 C CA . ALA A 1 92 ? 13.642 -5.237 -1.183 1.00 96.31 92 ALA A CA 1
ATOM 719 C C . ALA A 1 92 ? 13.494 -6.505 -2.033 1.00 96.31 92 ALA A C 1
ATOM 721 O O . ALA A 1 92 ? 12.468 -7.181 -2.035 1.00 96.31 92 ALA A O 1
ATOM 722 N N . ARG A 1 93 ? 14.530 -6.821 -2.808 1.00 93.94 93 ARG A N 1
ATOM 723 C CA . ARG A 1 93 ? 14.614 -8.042 -3.616 1.00 93.94 93 ARG A CA 1
ATOM 724 C C . ARG A 1 93 ? 16.077 -8.364 -3.914 1.00 93.94 93 ARG A C 1
ATOM 726 O O . ARG A 1 93 ? 16.905 -7.449 -3.883 1.00 93.94 93 ARG A O 1
ATOM 733 N N . PRO A 1 94 ? 16.408 -9.616 -4.275 1.00 90.12 94 PRO A N 1
ATOM 734 C CA . PRO A 1 94 ? 17.772 -9.983 -4.632 1.00 90.12 94 PRO A CA 1
ATOM 735 C C . PRO A 1 94 ? 18.379 -9.065 -5.705 1.00 90.12 94 PRO A C 1
ATOM 737 O O . PRO A 1 94 ? 17.756 -8.761 -6.730 1.00 90.12 94 PRO A O 1
ATOM 740 N N . GLY A 1 95 ? 19.618 -8.633 -5.468 1.00 88.38 95 GLY A N 1
ATOM 741 C CA . GLY A 1 95 ? 20.373 -7.748 -6.353 1.00 88.38 95 GLY A CA 1
ATOM 742 C C . GLY A 1 95 ? 20.066 -6.269 -6.127 1.00 88.38 95 GLY A C 1
ATOM 743 O O . GLY A 1 95 ? 20.861 -5.565 -5.513 1.00 88.38 95 GLY A O 1
ATOM 744 N N . ARG A 1 96 ? 18.933 -5.783 -6.645 1.00 89.50 96 ARG A N 1
ATOM 745 C CA . ARG A 1 96 ? 18.550 -4.363 -6.577 1.00 89.50 96 ARG A CA 1
ATOM 746 C C . ARG A 1 96 ? 17.082 -4.221 -6.207 1.00 89.50 96 ARG A C 1
ATOM 748 O O . ARG A 1 96 ? 16.240 -4.821 -6.879 1.00 89.50 96 ARG A O 1
ATOM 755 N N . ALA A 1 97 ? 16.807 -3.385 -5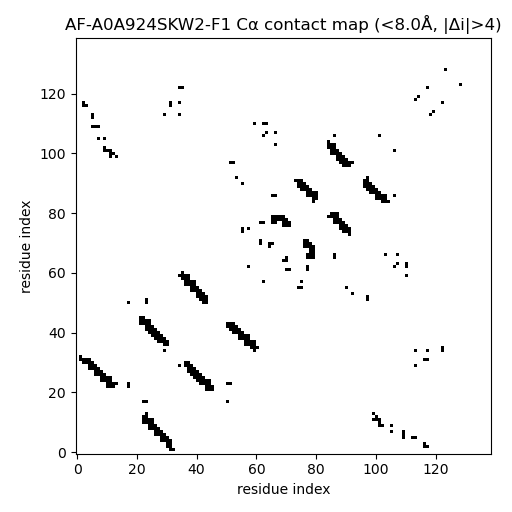.204 1.00 93.12 97 ALA A N 1
ATOM 756 C CA . ALA A 1 97 ? 15.455 -3.019 -4.800 1.00 93.12 97 ALA A CA 1
ATOM 757 C C . ALA A 1 97 ? 1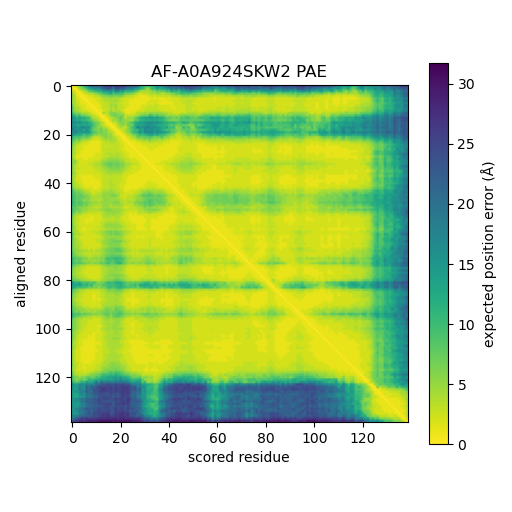4.637 -2.485 -5.986 1.00 93.12 97 ALA A C 1
ATOM 759 O O . ALA A 1 97 ? 15.161 -1.797 -6.870 1.00 93.12 97 ALA A O 1
ATOM 760 N N . ALA A 1 98 ? 13.349 -2.817 -6.011 1.00 93.00 98 ALA A N 1
ATOM 761 C CA . ALA A 1 98 ? 12.413 -2.222 -6.950 1.00 93.00 98 ALA A CA 1
ATOM 762 C C . ALA A 1 98 ? 11.877 -0.923 -6.346 1.00 93.00 98 ALA A C 1
ATOM 764 O O . ALA A 1 98 ? 11.281 -0.935 -5.273 1.00 93.00 98 ALA A O 1
ATOM 765 N N . CYS A 1 99 ? 12.104 0.190 -7.037 1.00 93.75 99 CYS A N 1
ATOM 766 C CA . CYS A 1 99 ? 11.650 1.502 -6.598 1.00 93.75 99 CYS A CA 1
ATOM 767 C C . CYS A 1 99 ? 10.529 1.965 -7.521 1.00 93.75 99 CYS A C 1
ATOM 769 O O . CYS A 1 99 ? 10.765 2.151 -8.716 1.00 93.75 99 CYS A O 1
ATOM 771 N N . VAL A 1 100 ? 9.330 2.155 -6.980 1.00 94.31 100 VAL A N 1
ATOM 772 C CA . VAL A 1 100 ? 8.154 2.571 -7.753 1.00 94.31 100 VAL A CA 1
ATOM 773 C C . VAL A 1 100 ? 7.469 3.753 -7.085 1.00 94.31 100 VAL A C 1
ATOM 775 O O . VAL A 1 100 ? 7.621 3.981 -5.887 1.00 94.31 100 VAL A O 1
ATOM 778 N N . SER A 1 101 ? 6.728 4.536 -7.864 1.00 94.25 101 SER A N 1
ATOM 779 C CA . SER A 1 101 ? 5.899 5.612 -7.322 1.00 94.25 101 SER A CA 1
ATOM 780 C C . SER A 1 101 ? 4.483 5.498 -7.850 1.00 94.25 101 SER A C 1
ATOM 782 O O . SER A 1 101 ? 4.280 5.206 -9.028 1.00 94.25 101 SER A O 1
ATOM 784 N N . VAL A 1 102 ? 3.520 5.727 -6.969 1.00 95.81 102 VAL A N 1
ATOM 785 C CA . VAL A 1 102 ? 2.085 5.646 -7.252 1.00 95.81 102 VAL A CA 1
ATOM 786 C C . VAL A 1 102 ? 1.422 6.958 -6.872 1.00 95.81 102 VAL A C 1
ATOM 788 O O . VAL A 1 102 ? 1.972 7.738 -6.096 1.00 95.81 102 VAL A O 1
ATOM 791 N N . ASP A 1 103 ? 0.265 7.223 -7.459 1.00 95.62 103 ASP A N 1
ATOM 792 C CA . ASP A 1 103 ? -0.553 8.377 -7.097 1.00 95.62 103 ASP A CA 1
ATOM 793 C C . ASP A 1 103 ? -0.956 8.320 -5.611 1.00 95.62 103 ASP A C 1
ATOM 795 O O . ASP A 1 103 ? -1.337 7.255 -5.112 1.00 95.62 103 ASP A O 1
ATOM 799 N N . ARG A 1 104 ? -0.838 9.442 -4.885 1.00 96.06 104 ARG A N 1
ATOM 800 C CA . ARG A 1 104 ? -1.199 9.477 -3.460 1.00 96.06 104 ARG A CA 1
ATOM 801 C C . ARG A 1 104 ? -2.703 9.274 -3.261 1.00 96.06 104 ARG A C 1
ATOM 803 O O . ARG A 1 104 ? -3.090 8.592 -2.312 1.00 96.06 104 ARG A O 1
ATOM 810 N N . GLY A 1 105 ? -3.539 9.824 -4.141 1.00 96.94 105 GLY A N 1
ATOM 811 C CA . GLY A 1 105 ? -4.992 9.645 -4.125 1.00 96.94 105 GLY A CA 1
ATOM 812 C C . GLY A 1 105 ? -5.393 8.174 -4.219 1.00 96.94 105 GLY A C 1
ATOM 813 O O . GLY A 1 105 ? -6.178 7.708 -3.400 1.00 96.94 105 GLY A O 1
ATOM 814 N N . LEU A 1 106 ? -4.753 7.407 -5.105 1.00 97.69 106 LEU A N 1
ATOM 815 C CA . LEU A 1 106 ? -4.985 5.961 -5.234 1.00 97.69 106 LEU A CA 1
ATOM 816 C C . LEU A 1 106 ? -4.760 5.206 -3.912 1.00 97.69 106 LEU A C 1
ATOM 818 O O . LEU A 1 106 ? -5.571 4.360 -3.531 1.00 97.69 106 LEU A O 1
ATOM 822 N N . VAL A 1 107 ? -3.677 5.516 -3.190 1.00 97.88 107 VAL A N 1
ATOM 823 C CA . VAL A 1 107 ? -3.382 4.885 -1.889 1.00 97.88 107 VAL A CA 1
ATOM 824 C C . VAL A 1 107 ? -4.374 5.345 -0.817 1.00 97.88 107 VAL A C 1
ATOM 826 O O . VAL A 1 107 ? -4.828 4.529 -0.014 1.00 97.88 107 VAL A O 1
ATOM 829 N N . ARG A 1 108 ? -4.757 6.629 -0.819 1.00 97.81 108 ARG A N 1
ATOM 830 C CA . ARG A 1 108 ? -5.769 7.175 0.101 1.00 97.81 108 ARG A CA 1
ATOM 831 C C . ARG A 1 108 ? -7.130 6.511 -0.086 1.00 97.81 108 ARG A C 1
ATOM 833 O O . ARG A 1 108 ? -7.735 6.106 0.903 1.00 97.81 108 ARG A O 1
ATOM 840 N N . ASP A 1 109 ? -7.584 6.361 -1.324 1.00 98.25 109 ASP A N 1
ATOM 841 C CA . ASP A 1 109 ? -8.876 5.750 -1.642 1.00 98.25 109 ASP A CA 1
ATOM 842 C C . ASP A 1 109 ? -8.894 4.264 -1.277 1.00 98.25 109 ASP A C 1
ATOM 844 O O . ASP A 1 109 ? -9.882 3.757 -0.738 1.00 98.25 109 ASP A O 1
ATOM 848 N N . PHE A 1 110 ? -7.780 3.563 -1.509 1.00 98.44 110 PHE A N 1
ATOM 849 C CA . PHE A 1 110 ? -7.599 2.193 -1.037 1.00 98.44 110 PHE A CA 1
ATOM 850 C C . PHE A 1 110 ? -7.742 2.104 0.487 1.00 98.44 110 PHE A C 1
ATOM 852 O O . PHE A 1 110 ? -8.569 1.334 0.975 1.00 98.44 110 PHE A O 1
ATOM 859 N N . LEU A 1 111 ? -7.005 2.928 1.238 1.00 97.75 111 LEU A N 1
ATOM 860 C CA . LEU A 1 111 ? -7.066 2.942 2.701 1.00 97.75 111 LEU A CA 1
ATOM 861 C C . LEU A 1 111 ? -8.465 3.294 3.216 1.00 97.75 111 LEU A C 1
ATOM 863 O O . LEU A 1 111 ? -8.963 2.613 4.109 1.00 97.75 111 LEU A O 1
ATOM 867 N N . ALA A 1 112 ? -9.139 4.274 2.610 1.00 97.69 112 ALA A N 1
ATOM 868 C CA . ALA A 1 112 ? -10.501 4.655 2.976 1.00 97.69 112 ALA A CA 1
ATOM 869 C C . ALA A 1 112 ? -11.486 3.483 2.835 1.00 97.69 112 ALA A C 1
ATOM 871 O O . ALA A 1 112 ? -12.322 3.270 3.712 1.00 97.69 112 ALA A O 1
ATOM 872 N N . ARG A 1 113 ? -11.358 2.673 1.777 1.00 97.62 113 ARG A N 1
ATOM 873 C CA . ARG A 1 113 ? -12.171 1.458 1.600 1.00 97.62 113 ARG A CA 1
ATOM 874 C C . ARG A 1 113 ? -11.868 0.401 2.663 1.00 97.62 113 ARG A C 1
ATOM 876 O O . ARG A 1 113 ? -12.799 -0.219 3.168 1.00 97.62 113 ARG A O 1
ATOM 883 N N . THR A 1 114 ? -10.600 0.207 3.034 1.00 96.25 114 THR A N 1
ATOM 884 C CA . THR A 1 114 ? -10.251 -0.731 4.121 1.00 96.25 114 THR A CA 1
ATOM 885 C C . THR A 1 114 ? -10.754 -0.256 5.484 1.00 96.25 114 THR A C 1
ATOM 887 O O . THR A 1 114 ? -11.158 -1.074 6.302 1.00 96.25 114 THR A O 1
ATOM 890 N N . GLU A 1 115 ? -10.769 1.058 5.719 1.00 94.38 115 GLU A N 1
ATOM 891 C CA . GLU A 1 115 ? -11.249 1.680 6.956 1.00 94.38 115 GLU A CA 1
ATOM 892 C C . GLU A 1 115 ? -12.769 1.531 7.095 1.00 94.38 115 GLU A C 1
ATOM 894 O O . GLU A 1 115 ? -13.276 1.215 8.165 1.00 94.38 115 GLU A O 1
ATOM 899 N N . GLN A 1 116 ? -13.503 1.699 5.991 1.00 94.75 116 GLN A N 1
ATOM 900 C CA . GLN A 1 116 ? -14.946 1.453 5.942 1.00 94.75 116 GLN A CA 1
ATOM 901 C C . GLN A 1 116 ? -15.297 -0.017 6.200 1.00 94.75 116 GLN A C 1
ATOM 903 O O . GLN A 1 116 ? -16.330 -0.299 6.804 1.00 94.75 116 GLN A O 1
ATOM 908 N N . ALA A 1 117 ? -14.459 -0.945 5.732 1.00 93.25 117 ALA A N 1
ATOM 909 C CA . ALA A 1 117 ? -14.660 -2.378 5.919 1.00 93.25 117 ALA A CA 1
ATOM 910 C C . ALA A 1 117 ? -14.354 -2.828 7.357 1.00 93.25 117 ALA A C 1
ATOM 912 O O . ALA A 1 117 ? -15.158 -3.532 7.965 1.00 93.25 117 ALA A O 1
ATOM 913 N N . VAL A 1 118 ? -13.200 -2.425 7.896 1.00 91.50 118 VAL A N 1
ATOM 914 C CA . VAL A 1 118 ? -12.785 -2.681 9.281 1.00 91.50 118 VAL A CA 1
ATOM 915 C C . VAL A 1 118 ? -12.090 -1.421 9.813 1.00 91.50 118 VAL A C 1
ATOM 917 O O . VAL A 1 118 ? -10.929 -1.175 9.462 1.00 91.50 118 VAL A O 1
ATOM 920 N N . PRO A 1 119 ? -12.764 -0.618 10.655 1.00 90.00 119 PRO A N 1
ATOM 921 C CA . PRO A 1 119 ? -12.166 0.579 11.235 1.00 90.00 119 PRO A CA 1
ATOM 922 C C . PRO A 1 119 ? -10.919 0.263 12.061 1.00 90.00 119 PRO A C 1
ATOM 924 O O . PRO A 1 119 ? -10.810 -0.807 12.668 1.00 90.00 119 PRO A O 1
ATOM 927 N N . ARG A 1 120 ? -9.983 1.206 12.120 1.00 84.31 120 ARG A N 1
ATOM 928 C CA . ARG A 1 120 ? -8.857 1.156 13.053 1.00 84.31 120 ARG A CA 1
ATOM 929 C C . ARG A 1 120 ? -9.342 1.076 14.487 1.00 84.31 120 ARG A C 1
ATOM 931 O O . ARG A 1 120 ? -10.267 1.782 14.883 1.00 84.31 120 ARG A O 1
ATOM 938 N N . GLY A 1 121 ? -8.697 0.228 15.269 1.00 80.62 121 GLY A N 1
ATOM 939 C CA . GLY A 1 121 ? -9.094 -0.108 16.630 1.00 80.62 121 GLY A CA 1
ATOM 940 C C . GLY A 1 121 ? -10.208 -1.156 16.720 1.00 80.62 121 GLY A C 1
ATOM 941 O O . GLY A 1 121 ? -10.461 -1.648 17.815 1.00 80.62 121 GLY A O 1
ATOM 942 N N . ALA A 1 122 ? -10.856 -1.526 15.608 1.00 78.25 122 ALA A N 1
ATOM 943 C CA . ALA A 1 122 ? -11.891 -2.563 15.562 1.00 78.25 122 ALA A CA 1
ATOM 944 C C . ALA A 1 122 ? -11.403 -3.870 14.906 1.00 78.25 122 ALA A C 1
ATOM 946 O O . ALA A 1 122 ? -12.198 -4.778 14.666 1.00 78.25 122 ALA A O 1
ATOM 947 N N . GLU A 1 123 ? -10.103 -3.987 14.610 1.00 77.12 123 GLU A N 1
ATOM 948 C CA . GLU A 1 123 ? -9.511 -5.134 13.910 1.00 77.12 123 GLU A CA 1
ATOM 949 C C . GLU A 1 123 ? -9.554 -6.449 14.702 1.00 77.12 123 GLU A C 1
ATOM 951 O O . GLU A 1 123 ? -9.467 -7.531 14.120 1.00 77.12 123 GLU A O 1
ATOM 956 N N . ARG A 1 124 ? -9.700 -6.377 16.028 1.00 70.50 124 ARG A N 1
ATOM 957 C CA . ARG A 1 124 ? -9.997 -7.522 16.894 1.00 70.50 124 ARG A CA 1
ATOM 958 C C . ARG A 1 124 ? -11.173 -7.162 17.784 1.00 70.50 124 ARG A C 1
ATOM 960 O O . ARG A 1 124 ? -11.180 -6.093 18.385 1.00 70.50 124 ARG A O 1
ATOM 967 N N . SER A 1 125 ? -12.139 -8.067 17.916 1.00 63.81 125 SER A N 1
ATOM 968 C CA . SER A 1 125 ? -13.091 -7.952 19.019 1.00 63.81 125 SER A CA 1
ATOM 969 C C . SER A 1 125 ? -12.357 -8.234 20.333 1.00 63.81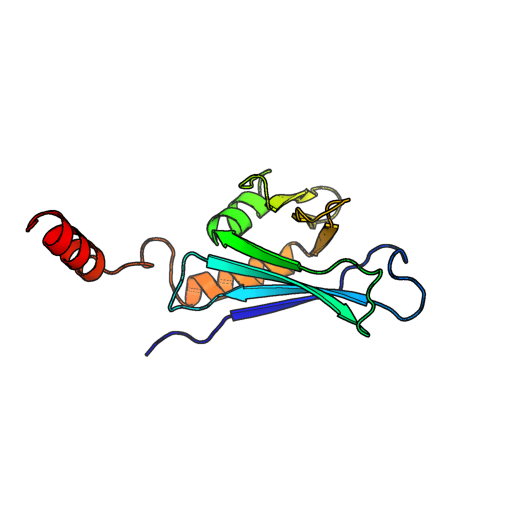 125 SER A C 1
ATOM 971 O O . SER A 1 125 ? -11.468 -9.089 20.361 1.00 63.81 125 SER A O 1
ATOM 973 N N . GLU A 1 126 ? -12.737 -7.555 21.420 1.00 63.81 126 GLU A N 1
ATOM 974 C CA . GLU A 1 126 ? -12.268 -7.880 22.782 1.00 63.81 126 GLU A CA 1
ATOM 975 C C . GLU A 1 126 ? -12.322 -9.394 23.033 1.00 63.81 126 GLU A C 1
ATOM 977 O O . GLU A 1 126 ? -11.345 -9.978 23.481 1.00 63.81 126 GLU A O 1
ATOM 982 N N . ALA A 1 127 ? -13.382 -10.064 22.568 1.00 63.94 127 ALA A N 1
ATOM 983 C CA . ALA A 1 127 ? -13.554 -11.510 22.685 1.00 63.94 127 ALA A CA 1
ATOM 984 C C . ALA A 1 127 ? -12.433 -12.354 22.039 1.00 63.94 127 ALA A C 1
ATOM 986 O O . ALA A 1 127 ? -12.108 -13.430 22.537 1.00 63.94 127 ALA A O 1
ATOM 987 N N . ALA A 1 128 ? -11.835 -11.908 20.929 1.00 66.50 128 ALA A N 1
ATOM 988 C CA . ALA A 1 128 ? -10.717 -12.618 20.301 1.00 66.50 128 ALA A CA 1
ATOM 989 C C . ALA A 1 128 ? -9.402 -12.425 21.074 1.00 66.50 128 ALA A C 1
ATOM 991 O O . ALA A 1 128 ? -8.545 -13.311 21.074 1.00 66.50 128 ALA A O 1
ATOM 992 N N . ILE A 1 129 ? -9.243 -11.272 21.731 1.00 73.94 129 ILE A N 1
ATOM 993 C CA . ILE A 1 129 ? -8.113 -10.993 22.621 1.00 73.94 129 ILE A CA 1
ATOM 994 C C . ILE A 1 129 ? -8.274 -11.790 23.916 1.00 73.94 129 ILE A C 1
ATOM 996 O O . ILE A 1 129 ? -7.332 -12.478 24.299 1.00 73.94 129 ILE A O 1
ATOM 1000 N N . ASP A 1 130 ? -9.464 -11.789 24.515 1.00 75.62 130 ASP A N 1
ATOM 1001 C CA . ASP A 1 130 ? -9.783 -12.566 25.715 1.00 75.62 130 ASP A CA 1
ATOM 1002 C C . ASP A 1 130 ? -9.557 -14.061 25.482 1.00 75.62 130 ASP A C 1
ATOM 1004 O O . ASP A 1 130 ? -8.849 -14.700 26.250 1.00 75.62 130 ASP A O 1
ATOM 1008 N N . ALA A 1 131 ? -10.027 -14.615 24.360 1.00 74.56 131 ALA A N 1
ATOM 1009 C CA . ALA A 1 131 ? -9.799 -16.024 24.033 1.00 74.56 131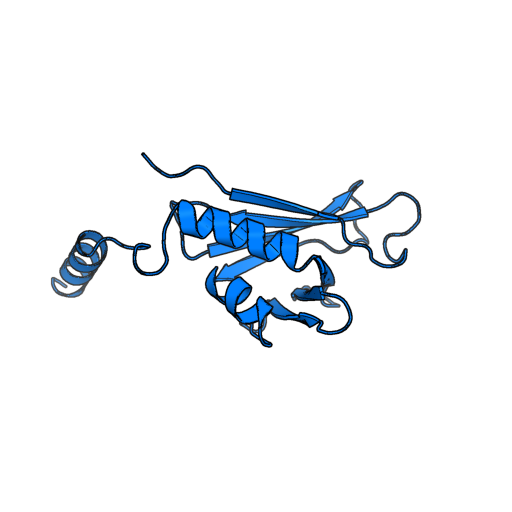 ALA A CA 1
ATOM 1010 C C . ALA A 1 131 ? -8.308 -16.374 23.838 1.00 74.56 131 ALA A C 1
ATOM 1012 O O . ALA A 1 131 ? -7.870 -17.479 24.171 1.00 74.56 131 ALA A O 1
ATOM 1013 N N . LEU A 1 132 ? -7.510 -15.453 23.286 1.00 79.06 132 LEU A N 1
ATOM 1014 C CA . LEU A 1 132 ? -6.062 -15.635 23.157 1.00 79.06 132 LEU A CA 1
ATOM 1015 C C . LEU A 1 132 ? -5.369 -15.555 24.522 1.00 79.06 132 LEU A C 1
ATOM 1017 O O . LEU A 1 132 ? -4.480 -16.364 24.795 1.00 79.06 132 LEU A O 1
ATOM 1021 N N . LEU A 1 133 ? -5.765 -14.591 25.354 1.00 84.50 133 LEU A N 1
ATOM 1022 C CA . LEU A 1 133 ? -5.247 -14.402 26.706 1.00 84.50 133 LEU A CA 1
ATOM 1023 C C . LEU A 1 133 ? -5.579 -15.602 27.588 1.00 84.50 133 LEU A C 1
ATOM 1025 O O . LEU A 1 133 ? -4.665 -16.147 28.199 1.00 84.50 133 LEU A O 1
ATOM 1029 N N . ASP A 1 134 ? -6.822 -16.079 27.573 1.00 87.19 134 ASP A N 1
ATOM 1030 C CA . ASP A 1 134 ? -7.248 -17.278 28.297 1.00 87.19 134 ASP A CA 1
ATOM 1031 C C . ASP A 1 134 ? -6.371 -18.471 27.927 1.00 87.19 134 ASP A C 1
ATOM 1033 O O . ASP A 1 134 ? -5.839 -19.144 28.803 1.00 87.19 134 ASP A O 1
ATOM 1037 N N . ARG A 1 135 ? -6.118 -18.684 26.631 1.00 79.81 135 ARG A N 1
ATOM 1038 C CA . ARG A 1 135 ? -5.273 -19.789 26.161 1.00 79.81 135 ARG A CA 1
ATOM 1039 C C . ARG A 1 135 ? -3.811 -19.675 26.607 1.00 79.81 135 ARG A C 1
ATOM 1041 O O . ARG A 1 135 ? -3.152 -20.697 26.777 1.00 79.81 135 ARG A O 1
ATOM 1048 N N . LEU A 1 136 ? -3.283 -18.457 26.719 1.00 85.56 136 LEU A N 1
ATOM 1049 C CA . LEU A 1 136 ? -1.900 -18.207 27.140 1.00 85.56 136 LEU A CA 1
ATOM 1050 C C . LEU A 1 136 ? -1.737 -18.248 28.664 1.00 85.56 136 LEU A C 1
ATOM 1052 O O . LEU A 1 136 ? -0.672 -18.624 29.140 1.00 85.56 136 LEU A O 1
ATOM 1056 N N . LEU A 1 137 ? -2.772 -17.864 29.415 1.00 87.94 137 LEU A N 1
ATOM 1057 C CA . LEU A 1 137 ? -2.776 -17.812 30.879 1.00 87.94 137 LEU A CA 1
ATOM 1058 C C . LEU A 1 137 ? -3.252 -19.120 31.526 1.00 87.94 137 LEU A C 1
ATOM 1060 O O . LEU A 1 137 ? -2.983 -19.346 32.703 1.00 87.94 137 LEU A O 1
ATOM 1064 N N . SER A 1 138 ? -3.936 -19.991 30.780 1.00 78.69 138 SER A N 1
ATOM 1065 C CA . SER A 1 138 ? -4.333 -21.331 31.226 1.00 78.69 138 SER A CA 1
ATOM 1066 C C . SER A 1 138 ? -3.271 -22.412 30.956 1.00 78.69 138 SER A C 1
ATOM 1068 O O . SER A 1 138 ? -3.605 -23.598 30.965 1.00 78.69 138 SER A O 1
ATOM 1070 N N . SER A 1 139 ? -2.030 -22.016 30.652 1.00 53.78 139 SER A N 1
ATOM 1071 C CA . SER A 1 139 ? -0.862 -22.889 30.441 1.00 53.78 139 SER A CA 1
ATOM 1072 C C . SER A 1 139 ? 0.091 -22.763 31.623 1.00 53.78 139 SER A C 1
ATOM 1074 O O . SER A 1 139 ? 0.448 -23.805 32.210 1.00 53.78 139 SER A O 1
#

Sequence (139 aa):
MAADPVTVEAVIDDGGHSGRGRMTVLQLGWQADDPYAVVLLLTAQPDHPALPRGRWVVLRDFLTYGLEEATGDGEVRIRPVELRDRVWFELARPGRAACVSVDRGLVRDFLARTEQAVPRGAERSEAAIDALLDRLLSS

Secondary structure (DSSP, 8-state):
-PPPPEEEEEEE--TTTT-TT-EEEEEEEEETTEEEEEEEEEEEES--TTS--EEEEEEHHHHHHTTTS-EE-SSEEEEEEGGGTEEEEEE--SSS-EEEEEEHHHHHHHHHHHHHHS-TT-SS-HHHHHHHHHHHH--

Mean predicted aligned error: 6.62 Å

Radius of gyration: 17.2 Å; Cα contacts (8 Å, |Δi|>4): 242; chains: 1; bounding box: 41×41×56 Å

Solvent-accessible surface area (backbone atoms only — not comparable to full-atom values): 7951 Å² total; per-residue (Å²): 130,85,49,78,71,48,72,51,77,40,75,40,80,61,89,61,75,67,38,93,90,39,41,39,34,44,34,45,37,36,40,59,94,46,63,55,44,28,37,39,38,37,36,40,45,65,79,50,94,90,50,68,65,53,77,49,75,43,50,48,62,46,59,54,48,8,64,77,38,79,39,66,83,78,54,40,37,29,20,49,37,86,95,70,58,24,31,36,38,41,36,61,51,88,95,60,60,47,74,52,53,40,58,37,65,61,55,51,55,52,49,53,54,50,38,74,64,49,39,87,89,56,75,58,55,69,68,61,53,49,56,50,48,50,62,65,73,75,110